Protein AF-A0A2H3DAV2-F1 (afdb_monomer_lite)

Radius of gyration: 23.77 Å; chains: 1; bounding box: 51×43×79 Å

Secondary structure (DSSP, 8-state):
-----------HHHHHHHHHHHHHHHHHHHHHTTTSS-HHHHHHHHHHHHHHHHHHHHT--TT--S-HHHHHHHHHHHHHHHHHHHHHHHSPPPPTTTTS-------TTS-S------

Structure (mmCIF, N/CA/C/O backbone):
data_AF-A0A2H3DAV2-F1
#
_entry.id   AF-A0A2H3DAV2-F1
#
loop_
_atom_site.group_PDB
_atom_site.id
_atom_site.type_symbol
_atom_site.label_atom_id
_atom_site.label_alt_id
_atom_site.label_comp_id
_atom_site.label_asym_id
_atom_site.label_entity_id
_atom_site.label_seq_id
_atom_site.pdbx_PDB_ins_code
_atom_site.Cartn_x
_atom_site.Cartn_y
_atom_site.Cartn_z
_atom_site.occupancy
_atom_site.B_iso_or_equiv
_atom_site.auth_seq_id
_atom_site.auth_comp_id
_atom_site.auth_asym_id
_atom_site.auth_atom_id
_atom_site.pdbx_PDB_model_num
ATOM 1 N N . MET A 1 1 ? 13.765 -33.692 -35.333 1.00 44.53 1 MET A N 1
ATOM 2 C CA . MET A 1 1 ? 14.465 -32.492 -34.836 1.00 44.53 1 MET A CA 1
ATOM 3 C C . MET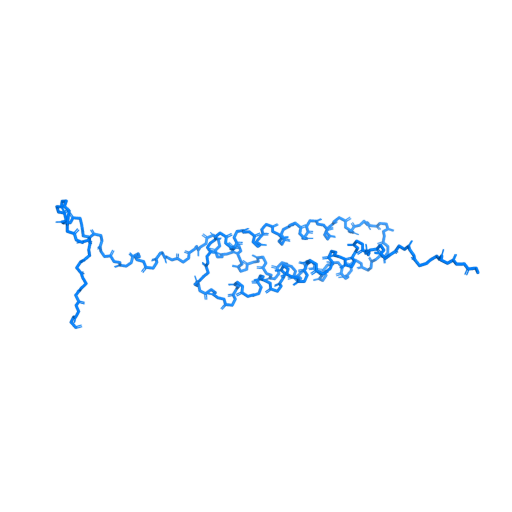 A 1 1 ? 13.671 -32.029 -33.639 1.00 44.53 1 MET A C 1
ATOM 5 O O . MET A 1 1 ? 12.602 -31.462 -33.814 1.00 44.53 1 MET A O 1
ATOM 9 N N . SER A 1 2 ? 14.113 -32.469 -32.467 1.00 43.69 2 SER A N 1
ATOM 10 C CA . SER A 1 2 ? 13.394 -32.352 -31.204 1.00 43.69 2 SER A CA 1
ATOM 11 C C . SER A 1 2 ? 13.882 -31.136 -30.422 1.00 43.69 2 SER A C 1
ATOM 13 O O . SER A 1 2 ? 15.079 -30.865 -30.398 1.00 43.69 2 SER A O 1
ATOM 15 N N . ASP A 1 3 ? 12.907 -30.479 -29.800 1.00 50.62 3 ASP A N 1
ATOM 16 C CA . ASP A 1 3 ? 12.944 -29.735 -28.543 1.00 50.62 3 ASP A CA 1
ATOM 17 C C . ASP A 1 3 ? 13.842 -28.498 -28.410 1.00 50.62 3 ASP A C 1
ATOM 19 O O . ASP A 1 3 ? 15.039 -28.555 -28.145 1.00 50.62 3 ASP A O 1
ATOM 23 N N . GLY A 1 4 ? 13.165 -27.348 -28.459 1.00 46.53 4 GLY A N 1
ATOM 24 C CA . GLY A 1 4 ? 13.601 -26.076 -27.886 1.00 46.53 4 GLY A CA 1
ATOM 25 C C . GLY A 1 4 ? 12.443 -25.311 -27.230 1.00 46.53 4 GLY A C 1
ATOM 26 O O . GLY A 1 4 ? 12.475 -24.087 -27.170 1.00 46.53 4 GLY A O 1
ATOM 27 N N . GLN A 1 5 ? 11.389 -26.002 -26.775 1.00 51.28 5 GLN A N 1
ATOM 28 C CA . GLN A 1 5 ? 10.419 -25.424 -25.840 1.00 51.28 5 GLN A CA 1
ATOM 29 C C . GLN A 1 5 ? 11.009 -25.518 -24.433 1.00 51.28 5 GLN A C 1
ATOM 31 O O . GLN A 1 5 ? 10.853 -26.517 -23.740 1.00 51.28 5 GLN A O 1
ATOM 36 N N . GLY A 1 6 ? 11.738 -24.486 -24.026 1.00 51.81 6 GLY A N 1
ATOM 37 C CA . GLY A 1 6 ? 12.388 -24.483 -22.724 1.00 51.81 6 GLY A CA 1
ATOM 38 C C . GLY A 1 6 ? 13.001 -23.137 -22.396 1.00 51.81 6 GLY A C 1
ATOM 39 O O . GLY A 1 6 ? 14.208 -23.001 -22.487 1.00 51.81 6 GLY A O 1
ATOM 40 N N . GLN A 1 7 ? 12.161 -22.151 -22.065 1.00 47.28 7 GLN A N 1
ATOM 41 C CA . GLN A 1 7 ? 12.319 -21.293 -20.882 1.00 47.28 7 GLN A CA 1
ATOM 42 C C . GLN A 1 7 ? 11.108 -20.340 -20.823 1.00 47.28 7 GLN A C 1
ATOM 44 O O . GLN A 1 7 ? 11.148 -19.222 -21.330 1.00 47.28 7 GLN A O 1
ATOM 49 N N . GLY A 1 8 ? 10.007 -20.768 -20.197 1.00 50.81 8 GLY A N 1
ATOM 50 C CA . GLY A 1 8 ? 8.935 -19.873 -19.739 1.00 50.81 8 GLY A CA 1
ATOM 51 C C . GLY A 1 8 ? 9.440 -19.005 -18.586 1.00 50.81 8 GLY A C 1
ATOM 52 O O . GLY A 1 8 ? 9.026 -19.162 -17.441 1.00 50.81 8 GLY A O 1
ATOM 53 N N . ARG A 1 9 ? 10.442 -18.169 -18.864 1.00 54.00 9 ARG A N 1
ATOM 54 C CA . ARG A 1 9 ? 11.088 -17.293 -17.894 1.00 54.00 9 ARG A CA 1
ATOM 55 C C . ARG A 1 9 ? 10.112 -16.148 -17.653 1.00 54.00 9 ARG A C 1
ATOM 57 O O . ARG A 1 9 ? 10.013 -15.247 -18.475 1.00 54.00 9 ARG A O 1
ATOM 64 N N . HIS A 1 10 ? 9.323 -16.261 -16.589 1.00 66.88 10 HIS A N 1
ATOM 65 C CA . HIS A 1 10 ? 8.400 -15.216 -16.163 1.00 66.88 10 HIS A CA 1
ATOM 66 C C . HIS A 1 10 ? 9.104 -13.851 -16.177 1.00 66.88 10 HIS A C 1
ATOM 68 O O . HIS A 1 10 ? 10.128 -13.686 -15.514 1.00 66.88 10 HIS A O 1
ATOM 74 N N . ASP A 1 11 ? 8.566 -12.907 -16.945 1.00 84.06 11 ASP A N 1
ATOM 75 C CA . ASP A 1 11 ? 9.069 -11.538 -17.032 1.00 84.06 11 ASP A CA 1
ATOM 76 C C . ASP A 1 11 ? 9.003 -10.866 -15.639 1.00 84.06 11 ASP A C 1
ATOM 78 O O . ASP A 1 11 ? 7.910 -10.771 -15.068 1.00 84.06 11 ASP A O 1
ATOM 82 N N . PRO A 1 12 ? 10.140 -10.430 -15.058 1.00 82.88 12 PRO A N 1
ATOM 83 C CA . PRO A 1 12 ? 10.178 -9.780 -13.747 1.00 82.88 12 PRO A CA 1
ATOM 84 C C . PRO A 1 12 ? 9.310 -8.521 -13.659 1.00 82.88 12 PRO A C 1
ATOM 86 O O . PRO A 1 12 ? 8.732 -8.255 -12.606 1.00 82.88 12 PRO A O 1
ATOM 89 N N . ILE A 1 13 ? 9.178 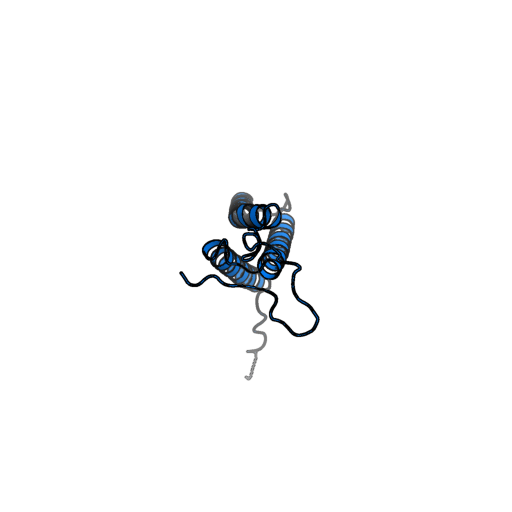-7.772 -14.757 1.00 82.69 13 ILE A N 1
ATOM 90 C CA . ILE A 1 13 ? 8.356 -6.557 -14.809 1.00 82.69 13 ILE A CA 1
ATOM 91 C C . ILE A 1 13 ? 6.879 -6.942 -14.720 1.00 82.69 13 ILE A C 1
ATOM 93 O O . ILE A 1 13 ? 6.139 -6.429 -13.878 1.00 82.69 13 ILE A O 1
ATOM 97 N N . TYR A 1 14 ? 6.459 -7.924 -15.517 1.00 85.62 14 TYR A N 1
ATOM 98 C CA . TYR A 1 14 ? 5.111 -8.483 -15.435 1.00 85.62 14 TYR A CA 1
ATOM 99 C C . TYR A 1 14 ? 4.789 -9.034 -14.034 1.00 85.62 14 TYR A C 1
ATOM 101 O O . TYR A 1 14 ? 3.692 -8.823 -13.504 1.00 85.62 14 TYR A O 1
ATOM 109 N N . GLN A 1 15 ? 5.745 -9.722 -13.399 1.00 89.19 15 GLN A N 1
ATOM 110 C CA . GLN A 1 15 ? 5.589 -10.202 -12.025 1.00 89.19 15 GLN A CA 1
ATOM 111 C C . GLN A 1 15 ? 5.414 -9.048 -11.037 1.00 89.19 15 GLN A C 1
ATOM 113 O O . GLN A 1 15 ? 4.520 -9.125 -10.195 1.00 89.19 15 GLN A O 1
ATOM 118 N N . PHE A 1 16 ? 6.214 -7.985 -11.151 1.00 89.50 16 PHE A N 1
ATOM 119 C CA . PHE A 1 16 ? 6.079 -6.796 -10.315 1.00 89.50 16 PHE A CA 1
ATOM 120 C C . PHE A 1 16 ? 4.680 -6.190 -10.438 1.00 89.50 16 PHE A C 1
ATOM 122 O O . PHE A 1 16 ? 4.000 -6.046 -9.426 1.00 89.50 16 PHE A O 1
ATOM 129 N N . PHE A 1 17 ? 4.194 -5.933 -11.656 1.00 89.00 17 PHE A N 1
ATOM 130 C CA . PHE A 1 17 ? 2.847 -5.386 -11.854 1.00 89.00 17 PHE A CA 1
ATOM 131 C C . PHE A 1 17 ? 1.751 -6.305 -11.309 1.00 89.00 17 PHE A C 1
ATOM 133 O O . PHE A 1 17 ? 0.802 -5.835 -10.682 1.00 89.00 17 PHE A O 1
ATOM 140 N N . THR A 1 18 ? 1.907 -7.621 -11.466 1.00 92.50 18 THR A N 1
ATOM 141 C CA . THR A 1 18 ? 0.971 -8.602 -10.900 1.00 92.50 18 THR A CA 1
ATOM 142 C C . THR A 1 18 ? 0.937 -8.539 -9.370 1.00 92.50 18 THR A C 1
ATOM 144 O O . THR A 1 18 ? -0.138 -8.609 -8.774 1.00 92.50 18 THR A O 1
ATOM 147 N N . GLN A 1 19 ? 2.093 -8.423 -8.711 1.00 93.06 19 GLN A N 1
ATOM 148 C CA . GLN A 1 19 ? 2.155 -8.314 -7.250 1.00 93.06 19 GLN A CA 1
ATOM 149 C C . GLN A 1 19 ? 1.645 -6.957 -6.765 1.00 93.06 19 GLN A C 1
ATOM 151 O O . GLN A 1 19 ? 0.862 -6.908 -5.819 1.00 93.06 19 GLN A O 1
ATOM 156 N N . SER A 1 20 ? 2.005 -5.874 -7.451 1.00 92.81 20 SER A N 1
ATOM 157 C CA . SER A 1 20 ? 1.500 -4.531 -7.174 1.00 92.81 20 SER A CA 1
ATOM 158 C C . SER A 1 20 ? -0.022 -4.479 -7.253 1.00 92.81 20 SER A C 1
ATOM 160 O O . SER A 1 20 ? -0.644 -3.960 -6.334 1.00 92.81 20 SER A O 1
ATOM 162 N N . HIS A 1 21 ? -0.633 -5.102 -8.266 1.00 94.25 21 HIS A N 1
ATOM 163 C CA . HIS A 1 21 ? -2.090 -5.194 -8.377 1.00 94.25 21 HIS A CA 1
ATOM 164 C C . HIS A 1 21 ? -2.737 -5.961 -7.213 1.00 94.25 21 HIS A C 1
ATOM 166 O O . HIS A 1 21 ? -3.785 -5.556 -6.709 1.00 94.25 21 HIS A O 1
ATOM 172 N N . LYS A 1 22 ? -2.120 -7.056 -6.748 1.00 96.31 22 LYS A N 1
ATOM 173 C CA . LYS A 1 22 ? -2.612 -7.791 -5.569 1.00 96.31 22 LYS A CA 1
ATOM 174 C C . LYS A 1 22 ? -2.561 -6.927 -4.312 1.00 96.31 22 LYS A C 1
ATOM 176 O O . LYS A 1 22 ? -3.539 -6.887 -3.574 1.00 96.31 22 LYS A O 1
ATOM 181 N N . ILE A 1 23 ? -1.447 -6.225 -4.103 1.00 96.62 23 ILE A N 1
ATOM 182 C CA . ILE A 1 23 ? -1.244 -5.333 -2.956 1.00 96.62 23 ILE A CA 1
ATOM 183 C C . ILE A 1 23 ? -2.262 -4.187 -2.985 1.00 96.62 23 ILE A C 1
ATOM 185 O O . ILE A 1 23 ? -2.905 -3.921 -1.978 1.00 96.62 23 ILE A O 1
ATOM 189 N N . THR A 1 24 ? -2.466 -3.526 -4.126 1.00 96.31 24 THR A N 1
ATOM 190 C CA . THR A 1 24 ? -3.428 -2.414 -4.212 1.00 96.31 24 THR A CA 1
ATOM 191 C C . THR A 1 24 ? -4.875 -2.881 -4.074 1.00 96.31 24 THR A C 1
ATOM 193 O O . THR A 1 24 ? -5.673 -2.203 -3.434 1.00 96.31 24 THR A O 1
ATOM 196 N N . SER A 1 25 ? -5.213 -4.069 -4.581 1.00 96.75 25 SER A N 1
ATOM 197 C CA . SER A 1 25 ? -6.539 -4.670 -4.373 1.00 96.75 25 SER A CA 1
ATOM 198 C C . SER A 1 25 ? -6.793 -5.007 -2.900 1.00 96.75 25 SER A C 1
ATOM 200 O O . SER A 1 25 ? -7.879 -4.762 -2.382 1.00 96.75 25 SER A O 1
ATOM 202 N N . GLU A 1 26 ? -5.786 -5.539 -2.204 1.00 96.62 26 GLU A N 1
ATOM 203 C CA . GLU A 1 26 ? -5.866 -5.802 -0.766 1.00 96.62 26 GLU A CA 1
ATOM 204 C C . GLU A 1 26 ? -5.962 -4.502 0.048 1.00 96.62 26 GLU A C 1
ATOM 206 O O . GLU A 1 26 ? -6.752 -4.423 0.987 1.00 96.62 26 GLU A O 1
ATOM 211 N N . ALA A 1 27 ? -5.218 -3.463 -0.340 1.00 96.75 27 ALA A N 1
ATOM 212 C CA . ALA A 1 27 ? -5.311 -2.140 0.266 1.00 96.75 27 ALA A CA 1
ATOM 213 C C . ALA A 1 27 ? -6.722 -1.550 0.140 1.00 96.75 27 ALA A C 1
ATOM 215 O O . ALA A 1 27 ? -7.266 -1.075 1.135 1.00 96.75 27 ALA A O 1
ATOM 216 N N . GLN A 1 28 ? -7.334 -1.631 -1.047 1.00 97.19 28 GLN A N 1
ATOM 217 C CA . GLN A 1 28 ? -8.716 -1.192 -1.253 1.00 97.19 28 GLN A CA 1
ATOM 218 C C . GLN A 1 28 ? -9.678 -1.949 -0.335 1.00 97.19 28 GLN A C 1
ATOM 220 O O . GLN A 1 28 ? -10.463 -1.329 0.375 1.00 97.19 28 GLN A O 1
ATOM 225 N N . PHE A 1 29 ? -9.570 -3.279 -0.295 1.00 96.50 29 PHE A N 1
ATOM 226 C CA . PHE A 1 29 ? -10.413 -4.109 0.563 1.00 96.50 29 PHE A CA 1
ATOM 227 C C . PHE A 1 29 ? -10.284 -3.736 2.049 1.00 96.50 29 PHE A C 1
ATOM 229 O O . PHE A 1 29 ? -11.280 -3.660 2.762 1.00 96.50 29 PHE A O 1
ATOM 236 N N . ILE A 1 30 ? -9.064 -3.466 2.519 1.00 95.31 30 ILE A N 1
ATOM 237 C CA . ILE A 1 30 ? -8.800 -2.999 3.887 1.00 95.31 30 ILE A CA 1
ATOM 238 C C . ILE A 1 30 ? -9.473 -1.650 4.166 1.00 95.31 30 ILE A C 1
ATOM 240 O O . ILE A 1 30 ? -10.062 -1.484 5.236 1.00 95.31 30 ILE A O 1
ATOM 244 N N . ILE A 1 31 ? -9.383 -0.706 3.224 1.00 95.12 31 ILE A N 1
ATOM 245 C CA . ILE A 1 31 ? -9.979 0.631 3.346 1.00 95.12 31 ILE A CA 1
ATOM 246 C C . ILE A 1 31 ? -11.506 0.535 3.403 1.00 95.12 31 ILE A C 1
ATOM 248 O O . ILE A 1 31 ? -12.126 1.189 4.241 1.00 95.12 31 ILE A O 1
ATOM 252 N N . ASP A 1 32 ? -12.106 -0.320 2.574 1.00 96.12 32 ASP A N 1
ATOM 253 C CA . ASP A 1 32 ? -13.558 -0.531 2.534 1.00 96.12 32 ASP A CA 1
ATOM 254 C C . ASP A 1 32 ? -14.113 -1.085 3.860 1.00 96.12 32 ASP A C 1
ATOM 256 O O . ASP A 1 32 ? -15.299 -0.937 4.157 1.00 96.12 32 ASP A O 1
ATOM 260 N N . LEU A 1 33 ? -13.261 -1.712 4.676 1.00 93.12 33 LEU A N 1
ATOM 261 C CA . LEU A 1 33 ? -13.622 -2.287 5.971 1.00 93.12 33 LEU A CA 1
ATOM 262 C C . LEU A 1 33 ? -13.449 -1.328 7.154 1.00 93.12 33 LEU A C 1
ATOM 264 O O . LEU A 1 33 ? -13.835 -1.673 8.276 1.00 93.12 33 LEU A O 1
ATOM 268 N N . PHE A 1 34 ? -12.905 -0.128 6.948 1.00 91.38 34 PHE A N 1
ATOM 269 C CA . PHE A 1 34 ? -12.732 0.834 8.032 1.00 91.38 34 PHE A CA 1
ATOM 270 C C . PHE A 1 34 ? -14.067 1.193 8.713 1.00 91.38 34 PHE A C 1
ATOM 272 O O . PHE A 1 34 ? -15.081 1.383 8.042 1.00 91.38 34 PHE A O 1
ATOM 279 N N . PRO A 1 35 ? -14.09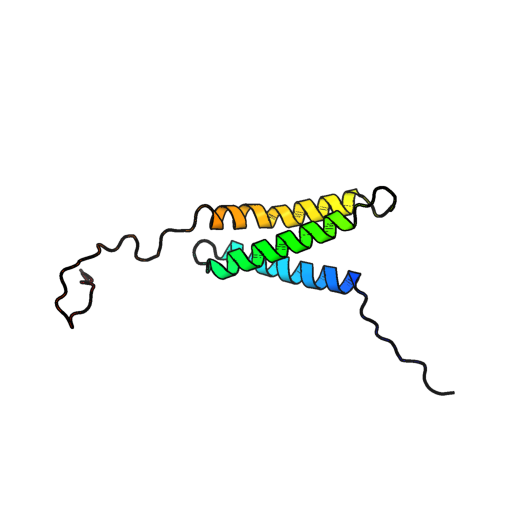4 1.318 10.057 1.00 89.31 35 PRO A N 1
ATOM 280 C CA . PRO A 1 35 ? -12.974 1.202 10.998 1.00 89.31 35 PRO A CA 1
ATOM 281 C C . PRO A 1 35 ? -12.713 -0.227 11.520 1.00 89.31 35 PRO A C 1
ATOM 283 O O . PRO A 1 35 ? -11.888 -0.412 12.408 1.00 89.31 35 PRO A O 1
ATOM 286 N N . ASN A 1 36 ? -13.408 -1.244 11.014 1.00 87.50 36 ASN A N 1
ATOM 287 C CA . ASN A 1 36 ? -13.426 -2.606 11.564 1.00 87.50 36 ASN A CA 1
ATOM 288 C C . ASN A 1 36 ? -12.275 -3.493 11.059 1.00 87.50 36 ASN A C 1
ATOM 290 O O . ASN A 1 36 ? -12.436 -4.708 10.931 1.00 87.50 36 ASN A O 1
ATOM 294 N N . THR A 1 37 ? -11.124 -2.897 10.757 1.00 89.12 37 THR A N 1
ATOM 295 C CA . THR A 1 37 ? -9.961 -3.618 10.234 1.00 89.12 37 THR A CA 1
ATOM 296 C C . THR A 1 37 ? -8.931 -3.877 11.330 1.00 89.12 37 THR A C 1
ATOM 298 O O . THR A 1 37 ? -8.742 -3.067 12.237 1.00 89.12 37 THR A O 1
ATOM 301 N N . ASP A 1 38 ? -8.246 -5.015 11.230 1.00 90.50 38 ASP A N 1
ATOM 302 C CA . ASP A 1 38 ? -7.102 -5.351 12.073 1.00 90.50 38 ASP A CA 1
ATOM 303 C C . ASP A 1 38 ? -5.911 -4.411 11.825 1.00 90.50 38 ASP A C 1
ATOM 305 O O . ASP A 1 38 ? -5.463 -4.238 10.690 1.00 90.50 38 ASP A O 1
ATOM 309 N N . LEU A 1 39 ? -5.360 -3.840 12.899 1.00 90.25 39 LEU A N 1
ATOM 310 C CA . LEU A 1 39 ? -4.267 -2.870 12.824 1.00 90.25 39 LEU A CA 1
ATOM 311 C C . LEU A 1 39 ? -3.008 -3.478 12.188 1.00 90.25 39 LEU A C 1
ATOM 313 O O . LEU A 1 39 ? -2.373 -2.833 11.355 1.00 90.25 39 LEU A O 1
ATOM 317 N N . ALA A 1 40 ? -2.683 -4.734 12.510 1.00 91.00 40 ALA A N 1
ATOM 318 C CA . ALA A 1 40 ? -1.502 -5.399 11.961 1.00 91.00 40 ALA A CA 1
ATOM 319 C C . ALA A 1 40 ? -1.625 -5.633 10.443 1.00 91.00 40 ALA A C 1
ATOM 321 O O . ALA A 1 40 ? -0.636 -5.535 9.709 1.00 91.00 40 ALA A O 1
ATOM 322 N N . ALA A 1 41 ? -2.839 -5.893 9.945 1.00 92.56 41 ALA A N 1
ATOM 323 C CA . ALA A 1 41 ? -3.105 -5.954 8.510 1.00 92.56 41 ALA A CA 1
ATOM 324 C C . ALA A 1 41 ? -2.864 -4.599 7.819 1.00 92.56 41 ALA A C 1
ATOM 326 O O . ALA A 1 41 ? -2.247 -4.570 6.750 1.00 92.56 41 ALA A O 1
ATOM 327 N N . VAL A 1 42 ? -3.284 -3.489 8.444 1.00 95.00 42 VAL A N 1
ATOM 328 C CA . VAL A 1 42 ? -3.036 -2.126 7.937 1.00 95.00 42 VAL A CA 1
ATOM 329 C C . VAL A 1 42 ? -1.534 -1.811 7.908 1.00 95.00 42 VAL A C 1
ATOM 331 O O . VAL A 1 42 ? -1.017 -1.355 6.891 1.00 95.00 42 VAL A O 1
ATOM 334 N N . GLU A 1 43 ? -0.798 -2.110 8.979 1.00 95.50 43 GLU A N 1
ATOM 335 C CA . GLU A 1 43 ? 0.655 -1.882 9.033 1.00 95.50 43 GLU A CA 1
ATOM 336 C C . GLU A 1 43 ? 1.402 -2.659 7.942 1.00 95.50 43 GLU A C 1
ATOM 338 O O . GLU A 1 43 ? 2.268 -2.115 7.249 1.00 95.50 43 GLU A O 1
ATOM 343 N N . ARG A 1 44 ? 1.045 -3.935 7.742 1.00 96.56 44 ARG A N 1
ATOM 344 C CA . ARG A 1 44 ? 1.647 -4.762 6.690 1.00 96.56 44 ARG A CA 1
ATOM 345 C C . ARG A 1 44 ? 1.419 -4.155 5.308 1.00 96.56 44 ARG A C 1
ATOM 347 O O . ARG A 1 44 ? 2.370 -4.079 4.528 1.00 96.56 44 ARG A O 1
ATOM 354 N N . ILE A 1 45 ? 0.183 -3.764 4.991 1.00 97.19 45 ILE A N 1
ATOM 355 C CA . ILE A 1 45 ? -0.139 -3.281 3.646 1.00 97.19 45 ILE A CA 1
ATOM 356 C C . ILE A 1 45 ? 0.531 -1.930 3.361 1.00 97.19 45 ILE A C 1
ATOM 358 O O . ILE A 1 45 ? 1.034 -1.723 2.258 1.00 97.19 45 ILE A O 1
ATOM 362 N N . VAL A 1 46 ? 0.652 -1.060 4.371 1.00 97.00 46 VAL A N 1
ATOM 363 C CA . VAL A 1 46 ? 1.402 0.203 4.270 1.00 97.00 46 VAL A CA 1
ATOM 364 C C . VAL A 1 46 ? 2.865 -0.060 3.920 1.00 97.00 46 VAL A C 1
ATOM 366 O O . VAL A 1 46 ? 3.372 0.507 2.953 1.00 97.00 46 VAL A O 1
ATOM 369 N N . HIS A 1 47 ? 3.541 -0.975 4.623 1.00 96.88 47 HIS A N 1
ATOM 370 C CA . HIS A 1 47 ? 4.930 -1.319 4.300 1.00 96.88 47 HIS A CA 1
ATOM 371 C C . HIS A 1 47 ? 5.092 -1.856 2.869 1.00 96.88 47 HIS A C 1
ATOM 373 O O . HIS A 1 47 ? 6.048 -1.499 2.178 1.00 96.88 47 HIS A O 1
ATOM 379 N N . GLN A 1 48 ? 4.155 -2.684 2.401 1.00 96.69 48 GLN A N 1
ATOM 380 C CA . GLN A 1 48 ? 4.173 -3.223 1.037 1.00 96.69 48 GLN A CA 1
ATOM 381 C C . GLN A 1 48 ? 3.968 -2.127 -0.022 1.00 96.69 48 GLN A C 1
ATOM 383 O O . GLN A 1 48 ? 4.666 -2.114 -1.037 1.00 96.69 48 GLN A O 1
ATOM 388 N N . LEU A 1 49 ? 3.072 -1.170 0.224 1.00 96.12 49 LEU A N 1
ATOM 389 C CA . LEU A 1 49 ? 2.855 -0.022 -0.661 1.00 96.12 49 LEU A CA 1
ATOM 390 C C . LEU A 1 49 ? 4.062 0.929 -0.690 1.00 96.12 49 LEU A C 1
ATOM 392 O O . LEU A 1 49 ? 4.445 1.388 -1.766 1.00 96.12 49 LEU A O 1
ATOM 396 N N . ILE A 1 50 ? 4.716 1.172 0.452 1.00 95.19 50 ILE A N 1
ATOM 397 C CA . ILE A 1 50 ? 5.966 1.952 0.518 1.00 95.19 50 ILE A CA 1
ATOM 398 C C . ILE A 1 50 ? 7.077 1.262 -0.284 1.00 95.19 50 ILE A C 1
ATOM 400 O O . ILE A 1 50 ? 7.817 1.927 -1.015 1.00 95.19 50 ILE A O 1
ATOM 404 N N . ALA A 1 51 ? 7.184 -0.068 -0.201 1.00 94.56 51 ALA A N 1
ATOM 405 C CA . ALA A 1 51 ? 8.137 -0.827 -1.006 1.00 94.56 51 ALA A CA 1
ATOM 406 C C . ALA A 1 51 ? 7.850 -0.674 -2.511 1.00 94.56 51 ALA A C 1
ATOM 408 O O . ALA A 1 51 ? 8.764 -0.353 -3.271 1.00 94.56 51 ALA A O 1
ATOM 409 N N . ASN A 1 52 ? 6.586 -0.806 -2.936 1.00 92.75 52 ASN A N 1
ATOM 410 C CA . ASN A 1 52 ? 6.188 -0.589 -4.332 1.00 92.75 52 ASN A CA 1
ATOM 411 C C . ASN A 1 52 ? 6.539 0.821 -4.811 1.00 92.75 52 ASN A C 1
ATOM 413 O O . ASN A 1 52 ? 7.142 0.979 -5.870 1.00 92.75 52 ASN A O 1
ATOM 417 N N . ARG A 1 53 ? 6.223 1.842 -4.009 1.00 91.75 53 ARG A N 1
ATOM 418 C CA . ARG A 1 53 ? 6.577 3.237 -4.293 1.00 91.75 53 ARG A CA 1
ATOM 419 C C . ARG A 1 53 ? 8.090 3.420 -4.456 1.00 91.75 53 ARG A C 1
ATOM 421 O O . ARG A 1 53 ? 8.532 4.117 -5.363 1.00 91.75 53 ARG A O 1
ATOM 428 N N . THR A 1 54 ? 8.885 2.782 -3.600 1.00 91.31 54 THR A N 1
ATOM 429 C CA . THR A 1 54 ? 10.355 2.855 -3.646 1.00 91.31 54 THR A CA 1
ATOM 430 C C . THR A 1 54 ? 10.910 2.229 -4.927 1.00 91.31 54 THR A C 1
ATOM 432 O O . THR A 1 54 ? 11.791 2.805 -5.560 1.00 91.31 54 THR A O 1
ATOM 435 N N . ILE A 1 55 ? 10.360 1.085 -5.347 1.00 89.31 55 ILE A N 1
ATOM 436 C CA . ILE A 1 55 ? 10.726 0.430 -6.610 1.00 89.31 55 ILE A CA 1
ATOM 437 C C . ILE A 1 55 ? 10.328 1.307 -7.803 1.00 89.31 55 ILE A C 1
ATOM 439 O O . ILE A 1 55 ? 11.146 1.522 -8.692 1.00 89.31 55 ILE A O 1
ATOM 443 N N . LEU A 1 56 ? 9.121 1.883 -7.807 1.00 87.44 56 LEU A N 1
ATOM 444 C CA . LEU A 1 56 ? 8.680 2.798 -8.867 1.00 87.44 56 LEU A CA 1
ATOM 445 C C . LEU A 1 56 ? 9.602 4.015 -9.004 1.00 87.44 56 LEU A C 1
ATOM 447 O O . LEU A 1 56 ? 9.998 4.362 -10.113 1.00 87.44 56 LEU A O 1
ATOM 451 N N . HIS A 1 57 ? 10.023 4.613 -7.886 1.00 85.38 57 HIS A N 1
ATOM 452 C CA . HIS A 1 57 ? 11.007 5.696 -7.904 1.00 85.38 57 HIS A CA 1
ATOM 453 C C . HIS A 1 57 ? 12.367 5.269 -8.476 1.00 85.38 57 HIS A C 1
ATOM 455 O O . HIS A 1 57 ? 13.054 6.105 -9.054 1.00 85.38 57 HIS A O 1
ATOM 461 N N . SER A 1 58 ? 12.752 3.994 -8.353 1.00 83.62 58 SER A N 1
ATOM 462 C CA . SER A 1 58 ? 14.009 3.490 -8.924 1.00 83.62 58 SER A CA 1
ATOM 463 C C . SER A 1 58 ? 13.991 3.360 -10.451 1.00 83.62 58 SER A C 1
ATOM 465 O O . SER A 1 58 ? 15.058 3.340 -11.055 1.00 83.62 58 SER A O 1
ATOM 467 N N . PHE A 1 59 ? 12.805 3.312 -11.073 1.00 76.19 59 PHE A N 1
ATOM 468 C CA . PHE A 1 59 ? 12.658 3.321 -12.533 1.00 76.19 59 PHE A CA 1
ATOM 469 C C . PHE A 1 59 ? 12.720 4.728 -13.139 1.00 76.19 59 PHE A C 1
ATOM 471 O O . PHE A 1 59 ? 12.859 4.855 -14.351 1.00 76.19 59 PHE A O 1
ATOM 478 N N . ASN A 1 60 ? 12.634 5.780 -12.321 1.00 66.56 60 ASN A N 1
ATOM 479 C CA . ASN A 1 60 ? 12.752 7.164 -12.772 1.00 66.56 60 ASN A CA 1
ATOM 480 C C . ASN A 1 60 ? 14.234 7.560 -12.930 1.00 66.56 60 ASN A C 1
ATOM 482 O O . ASN A 1 60 ? 14.733 8.443 -12.227 1.00 66.56 60 ASN A O 1
ATOM 486 N N . ASP A 1 61 ? 14.962 6.853 -13.799 1.00 66.12 61 ASP A N 1
ATOM 487 C CA . ASP A 1 61 ? 16.276 7.294 -14.264 1.00 66.12 61 ASP A CA 1
ATOM 488 C C . ASP A 1 61 ? 16.048 8.377 -15.335 1.00 66.12 61 ASP A C 1
ATOM 490 O O . ASP A 1 61 ? 15.401 8.102 -16.345 1.00 66.12 61 ASP A O 1
ATOM 494 N N . PRO A 1 62 ? 16.559 9.610 -15.159 1.00 60.47 62 PRO A N 1
ATOM 495 C CA . PRO A 1 62 ? 16.365 10.705 -16.115 1.00 60.47 62 PRO A CA 1
ATOM 496 C C . PRO A 1 62 ? 16.934 10.420 -17.516 1.00 60.47 62 PRO A C 1
ATOM 498 O O . PRO A 1 62 ? 16.719 11.214 -18.433 1.00 60.47 62 PRO A O 1
ATOM 501 N N . SER A 1 63 ? 17.691 9.331 -17.684 1.00 62.59 63 SER A N 1
ATOM 502 C CA . SER A 1 63 ? 18.208 8.870 -18.973 1.00 62.59 63 SER A CA 1
ATOM 503 C C . SER A 1 63 ? 17.299 7.876 -19.708 1.00 62.59 63 SER A C 1
ATOM 505 O O . SER A 1 63 ? 17.518 7.651 -20.901 1.00 62.59 63 SER A O 1
ATOM 507 N N . ASP A 1 64 ? 16.279 7.318 -19.047 1.00 61.28 64 ASP A N 1
ATOM 508 C CA . ASP A 1 64 ? 15.408 6.288 -19.612 1.00 61.28 64 ASP A CA 1
ATOM 509 C C . ASP A 1 64 ? 14.082 6.899 -20.091 1.00 61.28 64 ASP A C 1
ATOM 511 O O . ASP A 1 64 ? 13.285 7.427 -19.324 1.00 61.28 64 ASP A O 1
ATOM 515 N N . THR A 1 65 ? 13.833 6.837 -21.399 1.00 53.66 65 THR A N 1
ATOM 516 C CA . THR A 1 65 ? 12.666 7.430 -22.090 1.00 53.66 65 THR A CA 1
ATOM 517 C C . THR A 1 65 ? 11.320 6.751 -21.803 1.00 53.66 65 THR A C 1
ATOM 519 O O . THR A 1 65 ? 10.339 7.032 -22.496 1.00 53.66 65 THR A O 1
ATOM 522 N N . THR A 1 66 ? 11.240 5.853 -20.816 1.00 58.62 66 THR A N 1
ATOM 523 C CA . THR A 1 66 ? 9.937 5.385 -20.320 1.00 58.62 66 THR A CA 1
ATOM 524 C C . THR A 1 66 ? 9.196 6.617 -19.813 1.00 58.62 66 THR A C 1
ATOM 526 O O . THR A 1 66 ? 9.760 7.363 -19.018 1.00 58.62 66 THR A O 1
ATOM 529 N N . SER A 1 67 ? 7.996 6.882 -20.345 1.00 63.78 67 SER A N 1
ATOM 530 C CA . SER A 1 67 ? 7.285 8.146 -20.132 1.00 63.78 67 SER A CA 1
ATOM 531 C C . SER A 1 67 ? 7.227 8.457 -18.641 1.00 63.78 67 SER A C 1
ATOM 533 O O . SER A 1 67 ? 6.562 7.758 -17.880 1.00 63.78 67 SER A O 1
ATOM 535 N N . ILE A 1 68 ? 7.973 9.476 -18.214 1.00 66.69 68 ILE A N 1
ATOM 536 C CA . ILE A 1 68 ? 8.057 9.913 -16.815 1.00 66.69 68 ILE A CA 1
ATOM 537 C C . ILE A 1 68 ? 6.642 10.149 -16.257 1.00 66.69 68 ILE A C 1
ATOM 539 O O . ILE A 1 68 ? 6.375 9.843 -15.096 1.00 66.69 68 ILE A O 1
ATOM 543 N N . GLU A 1 69 ? 5.721 10.583 -17.124 1.00 72.31 69 GLU A N 1
ATOM 544 C CA . GLU A 1 69 ? 4.294 10.758 -16.844 1.00 72.31 69 GLU A CA 1
ATOM 545 C C . GLU A 1 69 ? 3.629 9.459 -16.350 1.00 72.31 69 GLU A C 1
ATOM 547 O O . GLU A 1 69 ? 2.945 9.479 -15.329 1.00 72.31 69 GLU A O 1
ATOM 552 N N . ASP A 1 70 ? 3.904 8.307 -16.972 1.00 80.38 70 ASP A N 1
ATOM 553 C CA . ASP A 1 70 ? 3.305 7.021 -16.578 1.00 80.38 70 ASP A CA 1
ATOM 554 C C . ASP A 1 70 ? 3.757 6.599 -15.165 1.00 80.38 70 ASP A C 1
ATOM 556 O O . ASP A 1 70 ? 2.986 6.039 -14.380 1.00 80.38 70 ASP A O 1
ATOM 560 N N . ILE A 1 71 ? 5.017 6.876 -14.806 1.00 82.44 71 ILE A N 1
ATOM 561 C CA . ILE A 1 71 ? 5.554 6.566 -13.472 1.00 82.44 71 ILE A CA 1
ATOM 562 C C . ILE A 1 71 ? 4.959 7.513 -12.425 1.00 82.44 71 ILE A C 1
ATOM 564 O O . ILE A 1 71 ? 4.604 7.070 -11.329 1.00 82.44 71 ILE A O 1
ATOM 568 N N . GLU A 1 72 ? 4.823 8.801 -12.739 1.00 85.12 72 GLU A N 1
ATOM 569 C CA . GLU A 1 72 ? 4.194 9.785 -11.852 1.00 85.12 72 GLU A CA 1
ATOM 570 C C . GLU A 1 72 ? 2.715 9.468 -11.592 1.00 85.12 72 GLU A C 1
ATOM 572 O O . GLU A 1 72 ? 2.255 9.549 -10.445 1.00 85.12 72 GLU A O 1
ATOM 577 N N . GLU A 1 73 ? 1.978 9.028 -12.614 1.00 88.81 73 GLU A N 1
ATOM 578 C CA . GLU A 1 73 ? 0.603 8.547 -12.468 1.00 88.81 73 GLU A CA 1
ATOM 579 C C . GLU A 1 73 ? 0.526 7.317 -11.553 1.00 88.81 73 GLU A C 1
ATOM 581 O O . GLU A 1 73 ? -0.294 7.275 -10.630 1.00 88.81 73 GLU A O 1
ATOM 586 N N . LEU A 1 74 ? 1.427 6.343 -11.727 1.00 88.06 74 LEU A N 1
ATOM 587 C CA . LEU A 1 74 ? 1.499 5.158 -10.866 1.00 88.06 74 LEU A CA 1
ATOM 588 C C . LEU A 1 74 ? 1.845 5.508 -9.413 1.00 88.06 74 LEU A C 1
ATOM 590 O O . LEU A 1 74 ? 1.256 4.956 -8.481 1.00 88.06 74 LEU A O 1
ATOM 594 N N . LEU A 1 75 ? 2.774 6.439 -9.197 1.00 90.44 75 LEU A N 1
ATOM 595 C CA . LEU A 1 75 ? 3.114 6.934 -7.863 1.00 90.44 75 LEU A CA 1
ATOM 596 C C . LEU A 1 75 ? 1.918 7.634 -7.210 1.00 90.44 75 LEU A C 1
ATOM 598 O O . LEU A 1 75 ? 1.642 7.410 -6.030 1.00 90.44 75 LEU A O 1
ATOM 602 N N . THR A 1 76 ? 1.186 8.444 -7.975 1.00 92.25 76 THR A N 1
ATOM 603 C CA . THR A 1 76 ? -0.028 9.130 -7.513 1.00 92.25 76 THR A CA 1
ATOM 604 C C . THR A 1 76 ? -1.109 8.126 -7.123 1.00 92.25 76 THR A C 1
ATOM 606 O O . THR A 1 76 ? -1.705 8.245 -6.051 1.00 92.25 76 THR A O 1
ATOM 609 N N . PHE A 1 77 ? -1.301 7.084 -7.934 1.00 92.50 77 PHE A N 1
ATOM 610 C CA . PHE A 1 77 ? -2.214 5.983 -7.642 1.00 92.50 77 PHE A CA 1
ATOM 611 C C . PHE A 1 77 ? -1.858 5.259 -6.333 1.00 92.50 77 PHE A C 1
ATOM 613 O O . PHE A 1 77 ? -2.723 5.085 -5.477 1.00 92.50 77 PHE A O 1
ATOM 620 N N . VAL A 1 78 ? -0.586 4.897 -6.121 1.00 93.00 78 VAL A N 1
ATOM 621 C CA . VAL A 1 78 ? -0.127 4.258 -4.869 1.00 93.00 78 VAL A CA 1
ATOM 622 C C . VAL A 1 78 ? -0.320 5.179 -3.657 1.00 93.00 78 VAL A C 1
ATOM 624 O O . VAL A 1 78 ? -0.789 4.728 -2.609 1.00 93.00 78 VAL A O 1
ATOM 627 N N . ASN A 1 79 ? -0.018 6.474 -3.795 1.00 93.00 79 ASN A N 1
ATOM 628 C CA . ASN A 1 79 ? -0.213 7.460 -2.728 1.00 93.00 79 ASN A CA 1
ATOM 629 C C . ASN A 1 79 ? -1.691 7.624 -2.333 1.00 93.00 79 ASN A C 1
ATOM 631 O O . ASN A 1 79 ? -1.980 7.901 -1.168 1.00 93.00 79 ASN A O 1
ATOM 635 N N . GLY A 1 80 ? -2.623 7.396 -3.266 1.00 94.19 80 GLY A N 1
ATOM 636 C CA . GLY A 1 80 ? -4.062 7.400 -2.995 1.00 94.19 80 GLY A CA 1
ATOM 637 C C . GLY A 1 80 ? -4.491 6.365 -1.949 1.00 94.19 80 GLY A C 1
ATOM 638 O O . GLY A 1 80 ? -5.399 6.637 -1.166 1.00 94.19 80 GLY A O 1
ATOM 639 N N . PHE A 1 81 ? -3.805 5.219 -1.874 1.00 94.62 81 PHE A N 1
ATOM 640 C CA . PHE A 1 81 ? -4.035 4.211 -0.832 1.00 94.62 81 PHE A CA 1
ATOM 641 C C . PHE A 1 81 ? -3.279 4.523 0.459 1.00 94.62 81 PHE A C 1
ATOM 643 O O . PHE A 1 81 ? -3.814 4.313 1.544 1.00 94.62 81 PHE A O 1
ATOM 650 N N . LEU A 1 82 ? -2.042 5.021 0.361 1.00 94.38 82 LEU A N 1
ATOM 651 C CA . LEU A 1 82 ? -1.209 5.288 1.538 1.00 94.38 82 LEU A CA 1
ATOM 652 C C . LEU A 1 82 ? -1.850 6.309 2.480 1.00 94.38 82 LEU A C 1
ATOM 654 O O . LEU A 1 82 ? -1.887 6.070 3.681 1.00 94.38 82 LEU A O 1
ATOM 658 N N . LEU A 1 83 ? -2.421 7.394 1.949 1.00 93.31 83 LEU A N 1
ATOM 659 C CA . LEU A 1 83 ? -2.991 8.464 2.770 1.00 93.31 83 LEU A CA 1
ATOM 660 C C . LEU A 1 83 ? -4.070 7.984 3.770 1.00 93.31 83 LEU A C 1
ATOM 662 O O . LEU A 1 83 ? -3.926 8.254 4.965 1.00 93.31 83 LEU A O 1
ATOM 666 N N . PRO A 1 84 ? -5.148 7.286 3.355 1.00 94.00 84 PRO A N 1
ATOM 667 C CA . PRO A 1 84 ? -6.151 6.798 4.301 1.00 94.00 84 PRO A CA 1
ATOM 668 C C . PRO A 1 84 ? -5.596 5.736 5.259 1.00 94.00 84 PRO A C 1
ATOM 670 O O . PRO A 1 84 ? -5.976 5.729 6.430 1.00 94.00 84 PRO A O 1
ATOM 673 N N . LEU A 1 85 ? -4.690 4.867 4.796 1.00 94.38 85 LEU A N 1
ATOM 674 C CA . LEU A 1 85 ? -4.093 3.814 5.622 1.00 94.38 85 LEU A CA 1
ATOM 675 C C . LEU A 1 85 ? -3.182 4.393 6.719 1.00 94.38 85 LEU A C 1
ATOM 677 O O . LEU A 1 85 ? -3.310 4.026 7.883 1.00 94.38 85 LEU A O 1
ATOM 681 N N . GLU A 1 86 ? -2.302 5.335 6.378 1.00 94.81 86 GLU A N 1
ATOM 682 C CA . GLU A 1 86 ? -1.432 6.026 7.339 1.00 94.81 86 GLU A CA 1
ATOM 683 C C . GLU A 1 86 ? -2.248 6.857 8.329 1.00 94.81 86 GLU A C 1
ATOM 685 O O . GLU A 1 86 ? -1.959 6.862 9.527 1.00 94.81 86 GLU A O 1
ATOM 690 N N . ASN A 1 87 ? -3.315 7.511 7.858 1.00 93.50 87 ASN A N 1
ATOM 691 C CA . ASN A 1 87 ? -4.218 8.240 8.739 1.00 93.50 87 ASN A CA 1
ATOM 692 C C . ASN A 1 87 ? -4.910 7.314 9.751 1.00 93.50 87 ASN A C 1
ATOM 694 O O . ASN A 1 87 ? -5.056 7.693 10.912 1.00 93.50 87 ASN A O 1
ATOM 698 N N . PHE A 1 88 ? -5.301 6.105 9.336 1.00 93.00 88 PHE A N 1
ATOM 699 C CA . PHE A 1 88 ? -5.849 5.092 10.238 1.00 93.00 88 PHE A CA 1
ATOM 700 C C . PHE A 1 88 ? -4.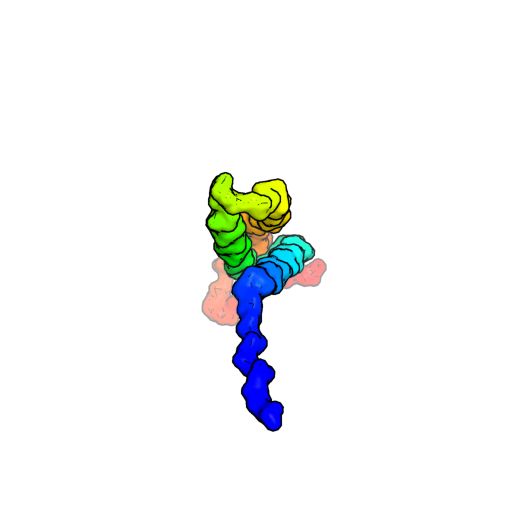818 4.632 11.277 1.00 93.00 88 PHE A C 1
ATOM 702 O O . PHE A 1 88 ? -5.158 4.504 12.449 1.00 93.00 88 PHE A O 1
ATOM 709 N N . LEU A 1 89 ? -3.553 4.432 10.887 1.00 92.25 89 LEU A N 1
ATOM 710 C CA . LEU A 1 89 ? -2.483 4.067 11.827 1.00 92.25 89 LEU A CA 1
ATOM 711 C C . LEU A 1 89 ? -2.178 5.180 12.837 1.00 92.25 89 LEU A C 1
ATOM 713 O O . LEU A 1 89 ? -1.929 4.898 14.008 1.00 92.25 89 LEU A O 1
ATOM 717 N N . ALA A 1 90 ? -2.203 6.440 12.400 1.00 92.31 90 ALA A N 1
ATOM 718 C CA . ALA A 1 90 ? -1.991 7.594 13.272 1.00 92.31 90 ALA A CA 1
ATOM 719 C C . ALA A 1 90 ? -3.169 7.829 14.234 1.00 92.31 90 ALA A C 1
ATOM 721 O O . ALA A 1 90 ? -2.975 8.303 15.355 1.00 92.31 90 ALA A O 1
ATOM 722 N N . HIS A 1 91 ? -4.384 7.479 13.805 1.00 90.31 91 HIS A N 1
ATOM 723 C CA . HIS A 1 91 ? -5.623 7.695 14.546 1.00 90.31 91 HIS A CA 1
ATOM 724 C C . HIS A 1 91 ? -6.451 6.403 14.594 1.00 90.31 91 HIS A C 1
ATOM 726 O O . HIS A 1 91 ? -7.539 6.347 14.009 1.00 90.31 91 HIS A O 1
ATOM 732 N N . PRO A 1 92 ? -5.956 5.351 15.274 1.00 85.44 92 PRO A N 1
ATOM 733 C CA . PRO A 1 92 ? -6.652 4.080 15.304 1.00 85.44 92 PRO A CA 1
ATOM 734 C C . PRO A 1 92 ? -8.013 4.255 15.987 1.00 85.44 92 PRO A C 1
ATOM 736 O O . PRO A 1 92 ? -8.138 5.033 16.944 1.00 85.44 92 PRO A O 1
ATOM 739 N N . PRO A 1 93 ? -9.049 3.540 15.523 1.00 79.44 93 PRO A N 1
ATOM 740 C CA . PRO A 1 93 ? -10.355 3.599 16.148 1.00 79.44 93 PRO A CA 1
ATOM 741 C C . PRO A 1 93 ? -10.251 3.172 17.618 1.00 79.44 93 PRO A C 1
ATOM 743 O O . PRO A 1 93 ? -9.422 2.324 17.973 1.00 79.44 93 PRO A O 1
ATOM 746 N N . PRO A 1 94 ? -11.080 3.752 18.502 1.00 75.75 94 PRO A N 1
ATOM 747 C CA . PRO A 1 94 ? -11.087 3.360 19.900 1.00 75.75 94 PRO A CA 1
ATOM 748 C C . PRO A 1 94 ? -11.395 1.866 20.008 1.00 75.75 94 PRO A C 1
ATOM 750 O O . PRO A 1 94 ? -12.222 1.338 19.263 1.00 75.75 94 PRO A O 1
ATOM 753 N N . ALA A 1 95 ? -10.745 1.184 20.955 1.00 72.50 95 ALA A N 1
ATOM 754 C CA . ALA A 1 95 ? -11.013 -0.228 21.196 1.00 72.50 95 ALA A CA 1
ATOM 755 C C . ALA A 1 95 ? -12.531 -0.450 21.385 1.00 72.50 95 ALA A C 1
ATOM 757 O O . ALA A 1 95 ? -13.160 0.358 22.072 1.00 72.50 95 ALA A O 1
ATOM 758 N N . PRO A 1 96 ? -13.123 -1.542 20.866 1.00 68.12 96 PRO A N 1
ATOM 759 C CA . PRO A 1 96 ? -14.571 -1.786 20.952 1.00 68.12 96 PRO A CA 1
ATOM 760 C C . PRO A 1 96 ? -15.135 -1.739 22.383 1.00 68.12 96 PRO A C 1
ATOM 762 O O . PRO A 1 96 ? -16.308 -1.466 22.604 1.00 68.12 96 PRO A O 1
ATOM 765 N N . SER A 1 97 ? -14.288 -1.997 23.382 1.00 67.88 97 SER A N 1
ATOM 766 C CA . SER A 1 97 ? -14.623 -1.955 24.806 1.00 67.88 97 SER A CA 1
ATOM 767 C C . SER A 1 97 ? -14.226 -0.650 25.508 1.00 67.88 97 SER A C 1
ATOM 769 O O . SER A 1 97 ? -14.249 -0.601 26.735 1.00 67.88 97 SER A O 1
ATOM 771 N N . ALA A 1 98 ? -13.808 0.395 24.789 1.00 62.06 98 ALA A N 1
ATOM 772 C CA . ALA A 1 98 ? -13.346 1.654 25.386 1.00 62.06 98 ALA A CA 1
ATOM 773 C C . ALA A 1 98 ? -14.450 2.373 26.177 1.00 62.06 98 ALA A C 1
ATOM 775 O O . ALA A 1 98 ? -14.161 3.107 27.118 1.00 62.06 98 ALA A O 1
ATOM 776 N N . HIS A 1 99 ? -15.710 2.135 25.812 1.00 63.19 99 HIS A N 1
ATOM 777 C CA . HIS A 1 99 ? -16.893 2.716 26.451 1.00 63.19 99 HIS A CA 1
ATOM 778 C C . HIS A 1 99 ? -17.346 1.925 27.686 1.00 63.19 99 HIS A C 1
ATOM 780 O O . HIS A 1 99 ? -18.168 2.416 28.455 1.00 63.19 99 HIS A O 1
ATOM 786 N N . LEU A 1 100 ? -16.844 0.698 27.875 1.00 63.84 100 LEU A N 1
ATOM 787 C CA . LEU A 1 100 ? -17.251 -0.134 28.999 1.00 63.84 100 LEU A CA 1
ATOM 788 C C . LEU A 1 100 ? -16.534 0.347 30.267 1.00 63.84 100 LEU A C 1
ATOM 790 O O . LEU A 1 100 ? -15.297 0.357 30.301 1.00 63.84 100 LEU A O 1
ATOM 794 N N . PRO A 1 101 ? -17.272 0.723 31.327 1.00 62.47 101 PRO A N 1
ATOM 795 C CA . PRO A 1 101 ? -16.652 1.076 32.591 1.00 62.47 101 PRO A CA 1
ATOM 796 C C . PRO A 1 101 ? -15.847 -0.122 33.101 1.00 62.47 1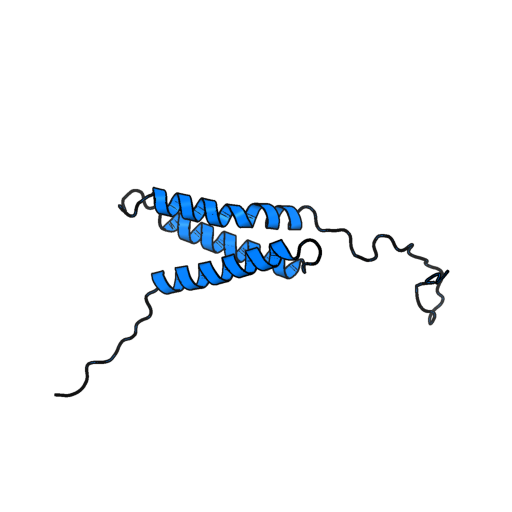01 PRO A C 1
ATOM 798 O O . PRO A 1 101 ? -16.363 -1.231 33.247 1.00 62.47 101 PRO A O 1
ATOM 801 N N . ARG A 1 102 ? -14.552 0.086 33.367 1.00 57.56 102 ARG A N 1
ATOM 802 C CA . ARG A 1 102 ? -13.702 -0.921 34.013 1.00 57.56 102 ARG A CA 1
ATOM 803 C C . ARG A 1 102 ? -14.133 -1.048 35.471 1.00 57.56 102 ARG A C 1
ATOM 805 O O . ARG A 1 102 ? -13.613 -0.355 36.342 1.00 57.56 102 ARG A O 1
ATOM 812 N N . ILE A 1 103 ? -15.100 -1.916 35.743 1.00 57.69 103 ILE A N 1
ATOM 813 C CA . ILE A 1 103 ? -15.541 -2.193 37.109 1.00 57.69 103 ILE A CA 1
ATOM 814 C C . ILE A 1 103 ? -14.506 -3.124 37.758 1.00 57.69 103 ILE A C 1
ATOM 816 O O . ILE A 1 103 ? -14.499 -4.336 37.554 1.00 57.69 103 ILE A O 1
ATOM 820 N N . HIS A 1 104 ? -13.575 -2.556 38.529 1.00 52.22 104 HIS A N 1
ATOM 821 C CA . HIS A 1 104 ? -12.599 -3.308 39.329 1.00 52.22 104 HIS A CA 1
ATOM 822 C C . HIS A 1 104 ? -13.227 -3.837 40.632 1.00 52.22 104 HIS A C 1
ATOM 824 O O . HIS A 1 104 ? -12.705 -3.608 41.718 1.00 52.22 104 HIS A O 1
ATOM 830 N N . THR A 1 105 ? -14.372 -4.517 40.551 1.00 55.78 105 THR A N 1
ATOM 831 C CA . THR A 1 105 ? -15.122 -4.997 41.731 1.00 55.78 105 THR A CA 1
ATOM 832 C C . THR A 1 105 ? -15.074 -6.518 41.923 1.00 55.78 105 THR A C 1
ATOM 834 O O . THR A 1 105 ? -15.642 -7.038 42.881 1.00 55.78 105 THR A O 1
ATOM 837 N N . GLY A 1 106 ? -14.378 -7.260 41.056 1.00 52.19 106 GLY A N 1
ATOM 838 C CA . GLY A 1 106 ? -14.326 -8.723 41.116 1.00 52.19 106 GLY A CA 1
ATOM 839 C C . GLY A 1 106 ? -13.229 -9.282 42.029 1.00 52.19 106 GLY A C 1
ATOM 840 O O . GLY A 1 106 ? -12.047 -9.190 41.704 1.00 52.19 106 GLY A O 1
ATOM 841 N N . LEU A 1 107 ? -13.633 -9.946 43.119 1.00 58.19 107 LEU A N 1
ATOM 842 C CA . LEU A 1 107 ? -12.834 -10.969 43.811 1.00 58.19 107 LEU A CA 1
ATOM 843 C C . LEU A 1 107 ? -12.416 -12.097 42.834 1.00 58.19 107 LEU A C 1
ATOM 845 O O . LEU A 1 107 ? -13.066 -12.277 41.797 1.00 58.19 107 LEU A O 1
ATOM 849 N N . PRO A 1 108 ? -11.367 -12.886 43.149 1.00 52.12 108 PRO A N 1
ATOM 850 C CA . PRO A 1 108 ? -10.932 -13.996 42.301 1.00 52.12 108 PRO A CA 1
ATOM 851 C C . PRO A 1 108 ? -12.102 -14.947 41.992 1.00 52.12 108 PRO A C 1
ATOM 853 O O . PRO A 1 108 ? -12.704 -15.497 42.910 1.00 52.12 108 PRO A O 1
ATOM 856 N N . GLY A 1 109 ? -12.431 -15.130 40.707 1.00 61.12 109 GLY A N 1
ATOM 857 C CA . GLY A 1 109 ? -13.437 -16.099 40.245 1.00 61.12 109 GLY A CA 1
ATOM 858 C C . GLY A 1 109 ? -14.786 -15.544 39.761 1.00 61.12 109 GLY A C 1
ATOM 859 O O . GLY A 1 109 ? -15.597 -16.335 39.287 1.00 61.12 109 GLY A O 1
ATOM 860 N N . ARG A 1 110 ? -15.050 -14.227 39.814 1.00 56.03 110 ARG A N 1
ATOM 861 C CA . ARG A 1 110 ? -16.265 -13.627 39.208 1.00 56.03 110 ARG A CA 1
ATOM 862 C C . ARG A 1 110 ? -15.992 -13.018 37.819 1.00 56.03 110 ARG A C 1
ATOM 864 O O . ARG A 1 110 ? -14.918 -12.441 37.626 1.00 56.03 110 ARG A O 1
ATOM 871 N N . PRO A 1 111 ? -16.939 -13.105 36.859 1.00 55.34 111 PRO A N 1
ATOM 872 C CA . P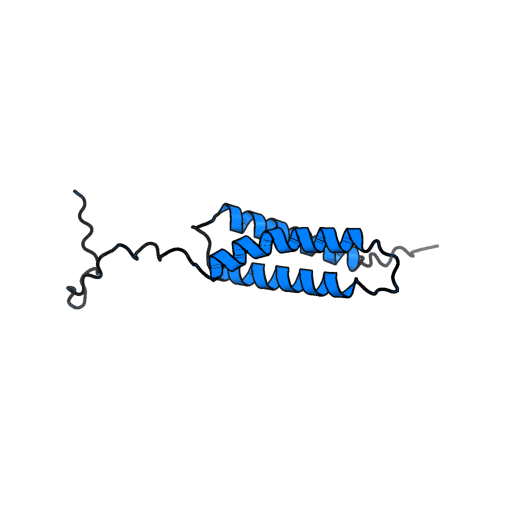RO A 1 111 ? -16.811 -12.427 35.572 1.00 55.34 111 PRO A CA 1
ATOM 873 C C . PRO A 1 111 ? -16.696 -10.907 35.763 1.00 55.34 111 PRO A C 1
ATOM 875 O O . PRO A 1 111 ? -17.330 -10.322 36.636 1.00 55.34 111 PRO A O 1
ATOM 878 N N . ARG A 1 112 ? -15.828 -10.285 34.956 1.00 56.50 112 ARG A N 1
ATOM 879 C CA . ARG A 1 112 ? -15.355 -8.892 35.092 1.00 56.50 112 ARG A CA 1
ATOM 880 C C . ARG A 1 112 ? -16.316 -7.825 34.549 1.00 56.50 112 ARG A C 1
ATOM 882 O O . ARG A 1 112 ? -15.937 -6.660 34.490 1.00 56.50 112 ARG A O 1
ATOM 889 N N . TYR A 1 113 ? -17.520 -8.211 34.143 1.00 58.47 113 TYR A N 1
ATOM 890 C CA . TYR A 1 113 ? -18.481 -7.318 33.507 1.00 58.47 113 TYR A CA 1
ATOM 891 C C . TYR A 1 113 ? -19.876 -7.626 34.042 1.00 58.47 113 TYR A C 1
ATOM 893 O O . TYR A 1 113 ? -20.312 -8.774 33.964 1.00 58.47 113 TYR A O 1
ATOM 901 N N . ASP A 1 114 ? -20.549 -6.606 34.573 1.00 59.81 114 ASP A N 1
ATOM 902 C CA . ASP A 1 114 ? -22.004 -6.609 34.711 1.00 59.81 114 ASP A CA 1
ATOM 903 C C . ASP A 1 114 ? -22.552 -6.002 33.419 1.00 59.81 114 ASP A C 1
ATOM 905 O O . ASP A 1 114 ? -22.291 -4.836 33.115 1.00 59.81 114 ASP A O 1
ATOM 909 N N . ILE A 1 115 ? -23.222 -6.821 32.611 1.00 56.12 115 ILE A N 1
ATOM 910 C CA . ILE A 1 115 ? -23.962 -6.349 31.441 1.00 56.12 115 ILE A CA 1
ATOM 911 C C . ILE A 1 115 ? -25.390 -6.140 31.929 1.00 56.12 115 ILE A C 1
ATOM 913 O O . ILE A 1 115 ? -26.084 -7.114 32.219 1.00 56.12 115 ILE A O 1
ATOM 917 N N . ASP A 1 116 ? -25.803 -4.883 32.058 1.00 58.00 116 ASP A N 1
ATOM 918 C CA . ASP A 1 116 ? -27.191 -4.554 32.371 1.00 58.00 116 ASP A CA 1
ATOM 919 C C . ASP A 1 116 ? -28.039 -4.801 31.113 1.00 58.00 116 ASP A C 1
ATOM 921 O O . ASP A 1 116 ? -27.802 -4.192 30.069 1.00 58.00 116 ASP A O 1
ATOM 925 N N . LEU A 1 117 ? -28.957 -5.768 31.183 1.00 57.56 117 LEU A N 1
ATOM 926 C CA . LEU A 1 117 ? -29.790 -6.235 30.062 1.00 57.56 117 LEU A CA 1
ATOM 927 C C . LEU A 1 117 ? -31.208 -5.629 30.104 1.00 57.56 117 LEU A C 1
ATOM 929 O O . LEU A 1 117 ? -32.169 -6.316 29.757 1.00 57.56 117 LEU A O 1
ATOM 933 N N . GLN A 1 118 ? -31.353 -4.389 30.582 1.00 44.28 118 GLN A N 1
ATOM 934 C CA . GLN A 1 118 ? -32.649 -3.694 30.609 1.00 44.28 118 GLN A CA 1
ATOM 935 C C . GLN A 1 118 ? -33.158 -3.314 29.218 1.00 44.28 118 GLN A C 1
ATOM 937 O O . GLN A 1 118 ? -32.350 -2.839 28.389 1.00 44.28 118 GLN A O 1
#

Foldseek 3Di:
DDDDPDDPPPDVVVVLVVVVVVLLVQLVVQLVCPPPHDLVSLVVSLVVLVVNLVVLVVVPDVPDPPPVVVSVVVNVSSVVSNVSSVVCNVPPDPDPCNPAPQPPPDDPPDDRDDDDPD

Sequence (118 aa):
MSDGQGQGRHDPIYQFFTQSHKITSEAQFIIDLFPNTDLAAVERIVHQLIANRTILHSFNDPSDTTSIEDIEELLTFVNGFLLPLENFLAHPPPAPSAHLPRIHTGLPGRPRYDIDLQ

Organism: Armillaria gallica (NCBI:txid47427)

pLDDT: mean 78.85, std 17.2, range [43.69, 97.19]